Protein AF-A0A853GY63-F1 (afdb_monomer)

Solvent-accessible surface area (backbone atoms only — not comparable to full-atom values): 7794 Å² total; per-residue (Å²): 138,76,59,73,56,54,58,47,48,74,72,64,63,90,57,90,80,60,54,73,57,60,35,39,54,59,44,49,52,51,49,36,70,68,34,76,66,26,68,61,34,51,47,50,37,27,38,75,63,72,38,34,68,47,50,48,25,16,29,36,94,58,78,58,50,86,54,49,40,70,58,48,45,68,47,55,35,71,65,54,41,45,54,45,10,65,67,42,74,45,52,50,68,61,46,31,52,51,42,34,69,43,48,42,59,49,44,31,68,73,18,81,78,46,44,76,68,68,73,82,69,63,87,56,62,67,63,56,54,55,55,60,63,70,74,75,122

Organism: NCBI:txid657015

Sequence (137 aa):
MGLLDSITSAMGGSDTQGSTQAGLLPALMELVNNYPGGLQGLMQKFQEAGLGGVAASWVSNGPNEAVTPGQLQSVLDDDMVSQLAQRSGQDNDTVLSTLSGLLPSLVDQATPEGEASLQSAQGGSLLGSLTGMLGKL

Structure (mmCIF, N/CA/C/O backbone):
data_AF-A0A853GY63-F1
#
_entry.id   AF-A0A853GY63-F1
#
loop_
_atom_site.group_PDB
_atom_site.id
_atom_site.type_symbol
_atom_site.label_atom_id
_atom_site.label_alt_id
_atom_site.label_comp_id
_atom_site.label_asym_id
_atom_site.label_entity_id
_atom_site.label_seq_id
_atom_site.pdbx_PDB_ins_code
_atom_site.Cartn_x
_atom_site.Cartn_y
_atom_site.Cartn_z
_atom_site.occupancy
_atom_site.B_iso_or_equiv
_atom_site.auth_seq_id
_atom_site.auth_comp_id
_atom_site.auth_asym_id
_atom_site.auth_atom_id
_atom_site.pdbx_PDB_model_num
ATOM 1 N N . MET A 1 1 ? -31.935 30.193 13.086 1.00 54.06 1 MET A N 1
ATOM 2 C CA . MET A 1 1 ? -31.557 29.680 11.755 1.00 54.06 1 MET A CA 1
ATOM 3 C C . MET A 1 1 ? -30.057 29.824 11.567 1.00 54.06 1 MET A C 1
ATOM 5 O O . MET A 1 1 ? -29.578 30.942 11.674 1.00 54.06 1 MET A O 1
ATOM 9 N N . GLY A 1 2 ? -29.354 28.732 11.249 1.00 63.31 2 GLY A N 1
ATOM 10 C CA . GLY A 1 2 ? -28.251 28.833 10.283 1.00 63.31 2 GLY A CA 1
ATOM 11 C C . GLY A 1 2 ? -26.802 28.804 10.769 1.00 63.31 2 GLY A C 1
ATOM 12 O O . GLY A 1 2 ? -26.015 29.573 10.243 1.00 63.31 2 GLY A O 1
ATOM 13 N N . LEU A 1 3 ? -26.418 27.912 11.691 1.00 69.44 3 LEU A N 1
ATOM 14 C CA . LEU A 1 3 ? -25.001 27.498 11.814 1.00 69.44 3 LEU A CA 1
ATOM 15 C C . LEU A 1 3 ? -24.855 25.969 11.891 1.00 69.44 3 LEU A C 1
ATOM 17 O O . LEU A 1 3 ? -24.034 25.393 11.187 1.00 69.44 3 LEU A O 1
ATOM 21 N N . LEU A 1 4 ? -25.734 25.295 12.642 1.00 62.03 4 LEU A N 1
ATOM 22 C CA . LEU A 1 4 ? -25.879 23.827 12.603 1.00 62.03 4 LEU A CA 1
ATOM 23 C C . LEU A 1 4 ? -26.382 23.319 11.241 1.00 62.03 4 LEU A C 1
ATOM 25 O O . LEU A 1 4 ? -26.006 22.237 10.799 1.00 62.03 4 LEU A O 1
ATOM 29 N N . ASP A 1 5 ? -27.181 24.135 10.555 1.00 64.94 5 ASP A N 1
ATOM 30 C CA . ASP A 1 5 ? -27.687 23.836 9.215 1.00 64.94 5 ASP A CA 1
ATOM 31 C C . ASP A 1 5 ? -26.583 23.946 8.153 1.00 64.94 5 ASP A C 1
ATOM 33 O O . ASP A 1 5 ? -26.533 23.142 7.235 1.00 64.94 5 ASP A O 1
ATOM 37 N N . SER A 1 6 ? -25.619 24.857 8.325 1.00 60.69 6 SER A N 1
ATOM 38 C CA . SER A 1 6 ? -24.505 25.032 7.385 1.00 60.69 6 SER A CA 1
ATOM 39 C C . SER A 1 6 ? -23.472 23.908 7.478 1.00 60.69 6 SER A C 1
ATOM 41 O O . SER A 1 6 ? -22.863 23.560 6.472 1.00 60.69 6 SER A O 1
ATOM 43 N N . ILE A 1 7 ? -23.298 23.299 8.656 1.00 63.19 7 ILE A N 1
ATOM 44 C CA . ILE A 1 7 ? -22.387 22.157 8.829 1.00 63.19 7 ILE A CA 1
ATOM 45 C C . ILE A 1 7 ? -23.055 20.828 8.454 1.00 63.19 7 ILE A C 1
ATOM 47 O O . ILE A 1 7 ? -22.398 19.933 7.934 1.00 63.19 7 ILE A O 1
ATOM 51 N N . THR A 1 8 ? -24.376 20.731 8.634 1.00 70.69 8 THR A N 1
ATOM 52 C CA . THR A 1 8 ? -25.172 19.589 8.161 1.00 70.69 8 THR A CA 1
ATOM 53 C C . THR A 1 8 ? -25.354 19.639 6.643 1.00 70.69 8 THR A C 1
ATOM 55 O O . THR A 1 8 ? -25.290 18.605 5.991 1.00 70.69 8 THR A O 1
ATOM 58 N N . SER A 1 9 ? -25.480 20.831 6.050 1.00 58.66 9 SER A N 1
ATOM 59 C CA . SER A 1 9 ? -25.557 21.016 4.593 1.00 58.66 9 SER A CA 1
ATOM 60 C C . SER A 1 9 ? -24.205 20.834 3.902 1.00 58.66 9 SER A C 1
ATOM 62 O O . SER A 1 9 ? -24.161 20.298 2.800 1.00 58.66 9 SER A O 1
ATOM 64 N N . ALA A 1 10 ? -23.094 21.186 4.560 1.00 60.56 10 ALA A N 1
ATOM 65 C CA . ALA A 1 10 ? -21.748 20.864 4.073 1.00 60.56 10 ALA A CA 1
ATOM 66 C C . ALA A 1 10 ? -21.414 19.362 4.160 1.00 60.56 10 ALA A C 1
ATOM 68 O O . ALA A 1 10 ? -20.445 18.914 3.558 1.00 60.56 10 ALA A O 1
ATOM 69 N N . MET A 1 11 ? -22.221 18.582 4.885 1.00 63.06 11 MET A N 1
ATOM 70 C CA . MET A 1 11 ? -22.051 17.135 5.045 1.00 63.06 11 MET A CA 1
ATOM 71 C C . MET A 1 11 ? -23.203 16.319 4.429 1.00 63.06 11 MET A C 1
ATOM 73 O O . MET A 1 11 ? -23.152 15.094 4.410 1.00 63.06 11 MET A O 1
ATOM 77 N N . GLY A 1 12 ? -24.228 16.990 3.895 1.00 60.78 12 GLY A N 1
ATOM 78 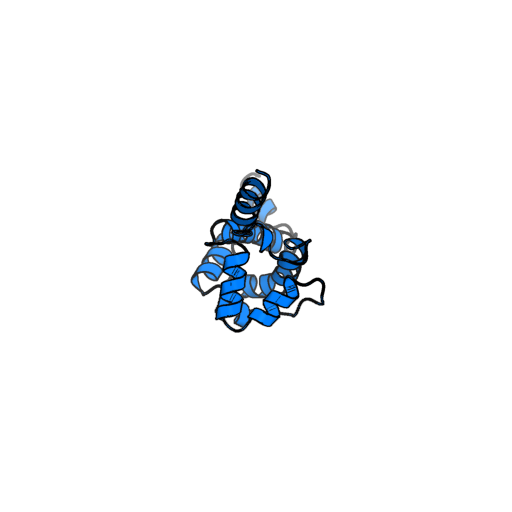C CA . GLY A 1 12 ? -25.443 16.383 3.340 1.00 60.78 12 GLY A CA 1
ATOM 79 C C . GLY A 1 12 ? -25.713 16.711 1.868 1.00 60.78 12 GLY A C 1
ATOM 80 O O . GLY A 1 12 ? -26.748 16.309 1.344 1.00 60.78 12 GLY A O 1
ATOM 81 N N . GLY A 1 13 ? -24.816 17.436 1.195 1.00 49.69 13 GLY A N 1
ATOM 82 C CA . GLY A 1 13 ? -24.934 17.802 -0.216 1.00 49.69 13 GLY A CA 1
ATOM 83 C C . GLY A 1 13 ? -23.984 17.004 -1.106 1.00 49.69 13 GLY A C 1
ATOM 84 O O . GLY A 1 13 ? -22.870 17.437 -1.352 1.00 49.69 13 GLY A O 1
ATOM 85 N N . SER A 1 14 ? -24.438 15.843 -1.569 1.00 49.88 14 SER A N 1
ATOM 86 C CA . SER A 1 14 ? -24.266 15.357 -2.947 1.00 49.88 14 SER A CA 1
ATOM 87 C C . SER A 1 14 ? -22.951 15.655 -3.696 1.00 49.88 14 SER A C 1
ATOM 89 O O . SER A 1 14 ? -22.996 16.161 -4.808 1.00 49.88 14 SER A O 1
ATOM 91 N N . ASP A 1 15 ? -21.809 15.238 -3.151 1.00 43.03 15 ASP A N 1
ATOM 92 C CA . ASP A 1 15 ? -20.563 14.994 -3.906 1.00 43.03 15 ASP A CA 1
ATOM 93 C C . ASP A 1 15 ? -19.889 13.706 -3.385 1.00 43.03 15 ASP A C 1
ATOM 95 O O . ASP A 1 15 ? -18.700 13.631 -3.062 1.00 43.03 15 ASP A O 1
ATOM 99 N N . THR A 1 16 ? -20.687 12.645 -3.255 1.00 50.34 16 THR A N 1
ATOM 100 C CA . THR A 1 16 ? -20.298 11.330 -2.707 1.00 50.34 16 THR A CA 1
ATOM 101 C C . THR A 1 16 ? -19.513 10.463 -3.705 1.00 50.34 16 THR A C 1
ATOM 103 O O . THR A 1 16 ? -19.627 9.240 -3.705 1.00 50.34 16 THR A O 1
ATOM 106 N N . GLN A 1 17 ? -18.717 11.075 -4.585 1.00 47.06 17 GLN A N 1
ATOM 107 C CA . GLN A 1 17 ? -17.819 10.344 -5.491 1.00 47.06 17 GLN A CA 1
ATOM 108 C C . GLN A 1 17 ? -16.409 10.956 -5.588 1.00 47.06 17 GLN A C 1
ATOM 110 O O . GLN A 1 17 ? -15.528 10.357 -6.193 1.00 47.06 17 GLN A O 1
ATOM 115 N N . GLY A 1 18 ? -16.166 12.106 -4.941 1.00 49.62 18 GLY A N 1
ATOM 116 C CA . GLY A 1 18 ? -14.836 12.727 -4.839 1.00 49.62 18 GLY A CA 1
ATOM 117 C C . GLY A 1 18 ? -14.227 12.709 -3.432 1.00 49.62 18 GLY A C 1
ATOM 118 O O . GLY A 1 18 ? -13.021 12.870 -3.284 1.00 49.62 18 GLY A O 1
ATOM 119 N N . SER A 1 19 ? -15.030 12.487 -2.389 1.00 52.38 19 SER A N 1
ATOM 120 C CA . SER A 1 19 ? -14.608 12.559 -0.979 1.00 52.38 19 SER A CA 1
ATOM 121 C C . SER A 1 19 ? -14.105 11.223 -0.417 1.00 52.38 19 SER A C 1
ATOM 123 O O . SER A 1 19 ? -13.215 11.213 0.432 1.00 52.38 19 SER A O 1
ATOM 125 N N . THR A 1 20 ? -14.585 10.091 -0.940 1.00 53.34 20 THR A N 1
ATOM 126 C CA . THR A 1 20 ? -14.093 8.756 -0.560 1.00 53.34 20 THR A CA 1
ATOM 127 C C . THR A 1 20 ? -12.658 8.512 -1.031 1.00 53.34 20 THR A C 1
ATOM 129 O O . THR A 1 20 ? -11.857 7.922 -0.310 1.00 53.34 20 THR A O 1
ATOM 132 N N . GLN A 1 21 ? -12.302 9.037 -2.203 1.00 55.62 21 GLN A N 1
ATOM 133 C CA . GLN A 1 21 ? -10.952 8.953 -2.762 1.00 55.62 21 GLN A CA 1
ATOM 134 C C . GLN A 1 21 ? -10.008 10.025 -2.196 1.00 55.62 21 GLN A C 1
ATOM 136 O O . GLN A 1 21 ? -8.826 9.753 -1.980 1.00 55.62 21 GLN A O 1
ATOM 141 N N . ALA A 1 22 ? -10.527 11.223 -1.896 1.00 60.81 22 ALA A N 1
ATOM 142 C CA . ALA A 1 22 ? -9.730 12.333 -1.371 1.00 60.81 22 ALA A CA 1
ATOM 143 C C . ALA A 1 22 ? -9.205 12.102 0.055 1.00 60.81 22 ALA A C 1
ATOM 145 O O . ALA A 1 22 ? -8.157 12.644 0.393 1.00 60.81 22 ALA A O 1
ATOM 146 N N . GLY A 1 23 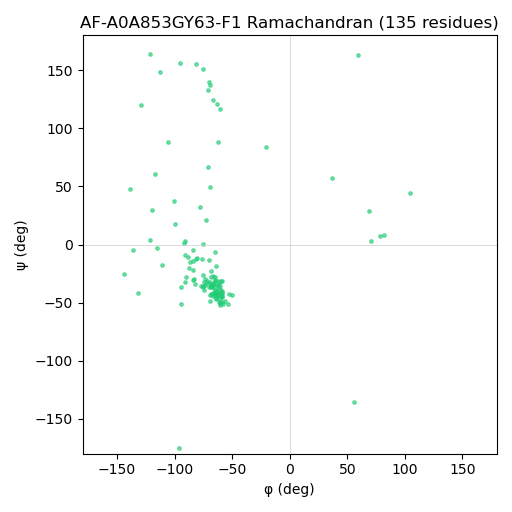? -9.892 11.303 0.882 1.00 70.94 23 GLY A N 1
ATOM 147 C CA . GLY A 1 23 ? -9.419 10.942 2.226 1.00 70.94 23 GLY A CA 1
ATOM 148 C C . GLY A 1 23 ? -8.427 9.774 2.243 1.00 70.94 23 GLY A C 1
ATOM 149 O O . GLY A 1 23 ? -7.534 9.725 3.087 1.00 70.94 23 GLY A O 1
ATOM 150 N N . LEU A 1 24 ? -8.540 8.850 1.284 1.00 76.88 24 LEU A N 1
ATOM 151 C CA . LEU A 1 24 ? -7.672 7.674 1.205 1.00 76.88 24 LEU A CA 1
ATOM 152 C C . LEU A 1 24 ? -6.267 8.010 0.714 1.00 76.88 24 LEU A C 1
ATOM 154 O O . LEU A 1 24 ? -5.299 7.477 1.245 1.00 76.88 24 LEU A O 1
ATOM 158 N N . LEU A 1 25 ? -6.138 8.907 -0.263 1.00 79.44 25 LEU A N 1
ATOM 159 C CA . LEU A 1 25 ? -4.837 9.290 -0.811 1.00 79.44 25 LEU A CA 1
ATOM 160 C C . LEU A 1 25 ? -3.859 9.869 0.238 1.00 79.44 25 LEU A C 1
ATOM 162 O O . LEU A 1 25 ? -2.730 9.380 0.310 1.00 79.44 25 LEU A O 1
ATOM 166 N N . PRO A 1 26 ? -4.238 10.845 1.089 1.00 80.75 26 PRO A N 1
ATOM 167 C CA . PRO A 1 26 ? -3.356 11.325 2.152 1.00 80.75 26 PRO A CA 1
ATOM 168 C C . PRO A 1 26 ? -3.105 10.254 3.223 1.00 80.75 26 PRO A C 1
ATOM 170 O O . PRO A 1 26 ? -1.988 10.156 3.729 1.00 80.75 26 PRO A O 1
ATOM 173 N N . ALA A 1 27 ? -4.095 9.405 3.526 1.00 82.38 27 ALA A N 1
ATOM 174 C CA . ALA A 1 27 ? -3.921 8.288 4.453 1.00 82.38 27 ALA A CA 1
ATOM 175 C C . ALA A 1 27 ? -2.877 7.279 3.952 1.00 82.38 27 ALA A C 1
ATOM 177 O O . ALA A 1 27 ? -2.010 6.866 4.720 1.00 82.38 27 ALA A O 1
ATOM 178 N N . LEU A 1 28 ? -2.931 6.945 2.661 1.00 79.25 28 LEU A N 1
ATOM 179 C CA . LEU A 1 28 ? -1.970 6.096 1.960 1.00 79.25 28 LEU A CA 1
ATOM 180 C C . LEU A 1 28 ? -0.581 6.716 1.924 1.00 79.25 28 LEU A C 1
ATOM 182 O O . LEU A 1 28 ? 0.390 6.029 2.222 1.00 79.25 28 LEU A O 1
ATOM 186 N N . MET A 1 29 ? -0.472 8.004 1.588 1.00 80.50 29 MET A N 1
ATOM 187 C CA . MET A 1 29 ? 0.819 8.692 1.587 1.00 80.50 29 MET A CA 1
ATOM 188 C C . MET A 1 29 ? 1.461 8.654 2.969 1.00 80.50 29 MET A C 1
ATOM 190 O O . MET A 1 29 ? 2.643 8.339 3.078 1.00 80.50 29 MET A O 1
ATOM 194 N N . GLU A 1 30 ? 0.713 8.931 4.032 1.00 83.69 30 GLU A N 1
ATOM 195 C CA . GLU A 1 30 ? 1.259 8.837 5.384 1.00 83.69 30 GLU A CA 1
ATOM 196 C C . GLU A 1 30 ? 1.582 7.404 5.806 1.00 83.69 30 GLU A C 1
ATOM 198 O O . GLU A 1 30 ? 2.590 7.209 6.483 1.00 83.69 30 GLU A O 1
ATOM 203 N N . LEU A 1 31 ? 0.773 6.417 5.409 1.00 82.44 31 LEU A N 1
ATOM 204 C CA . LEU A 1 31 ? 1.048 5.004 5.671 1.00 82.44 31 LEU A CA 1
ATOM 205 C C . LEU A 1 31 ? 2.367 4.592 5.021 1.00 82.44 31 LEU A C 1
ATOM 207 O O . LEU A 1 31 ? 3.232 4.053 5.697 1.00 82.44 31 LEU A O 1
ATOM 211 N N . VAL A 1 32 ? 2.545 4.901 3.734 1.00 81.62 32 VAL A N 1
ATOM 212 C CA . VAL A 1 32 ? 3.780 4.618 2.996 1.00 81.62 32 VAL A CA 1
ATOM 213 C C . VAL A 1 32 ? 4.959 5.378 3.605 1.00 81.62 32 VAL A C 1
ATOM 215 O O . VAL A 1 32 ? 6.018 4.792 3.770 1.00 81.62 32 VAL A O 1
ATOM 218 N N . ASN A 1 33 ? 4.796 6.644 4.001 1.00 80.88 33 ASN A N 1
ATOM 219 C CA . ASN A 1 33 ? 5.870 7.403 4.657 1.00 80.88 33 ASN A CA 1
ATOM 220 C C . ASN A 1 33 ? 6.246 6.849 6.043 1.00 80.88 33 ASN A C 1
ATOM 222 O O . ASN A 1 33 ? 7.411 6.922 6.426 1.00 80.88 33 ASN A O 1
ATOM 226 N N . ASN A 1 34 ? 5.286 6.305 6.796 1.00 82.12 34 ASN A N 1
ATOM 227 C CA . ASN A 1 34 ? 5.539 5.669 8.093 1.00 82.12 34 ASN A CA 1
ATOM 228 C C . ASN A 1 34 ? 5.975 4.203 7.964 1.00 82.12 34 ASN A C 1
ATOM 230 O O . ASN A 1 34 ? 6.461 3.628 8.939 1.00 82.12 34 ASN A O 1
ATOM 234 N N . TYR A 1 35 ? 5.805 3.584 6.794 1.00 82.12 35 TYR A N 1
ATOM 235 C CA . TYR A 1 35 ? 6.155 2.187 6.600 1.00 82.12 35 TYR A CA 1
ATOM 236 C C . TYR A 1 35 ? 7.679 2.008 6.591 1.00 82.12 35 TYR A C 1
ATOM 238 O O . TYR A 1 35 ? 8.382 2.752 5.897 1.00 82.12 35 TYR A O 1
ATOM 246 N N . PRO A 1 36 ? 8.231 1.023 7.320 1.00 77.31 36 PRO A N 1
ATOM 247 C CA . PRO A 1 36 ? 9.663 0.753 7.300 1.00 77.31 36 PRO A CA 1
ATOM 248 C C . PRO A 1 36 ? 10.117 0.386 5.880 1.00 77.31 36 PRO A C 1
ATOM 250 O O . PRO A 1 36 ? 9.691 -0.614 5.312 1.00 77.31 36 PRO A O 1
ATOM 253 N N . GLY A 1 37 ? 10.984 1.217 5.294 1.00 77.81 37 GLY A N 1
ATOM 254 C CA . GLY A 1 37 ? 11.427 1.062 3.902 1.00 77.81 37 GLY A CA 1
ATOM 255 C C . GLY A 1 37 ? 10.461 1.635 2.857 1.00 77.81 37 GLY A C 1
ATOM 256 O O . GLY A 1 37 ? 10.673 1.433 1.662 1.00 77.81 37 GLY A O 1
ATOM 257 N N . GLY A 1 38 ? 9.417 2.352 3.275 1.00 85.00 38 GLY A N 1
ATOM 258 C CA . GLY A 1 38 ? 8.475 3.036 2.396 1.00 85.00 38 GLY A CA 1
ATOM 259 C C . GLY A 1 38 ? 7.807 2.116 1.377 1.00 85.00 38 GLY A C 1
ATOM 260 O O . GLY A 1 38 ? 7.410 0.992 1.689 1.00 85.00 38 GLY A O 1
ATOM 261 N N . LEU A 1 39 ? 7.730 2.579 0.126 1.00 81.12 39 LEU A N 1
ATOM 262 C CA . LEU A 1 39 ? 7.197 1.795 -0.992 1.00 81.12 39 LEU A CA 1
ATOM 263 C C . LEU A 1 39 ? 8.020 0.517 -1.239 1.00 81.12 39 LEU A C 1
ATOM 265 O O . LEU A 1 39 ? 7.451 -0.519 -1.565 1.00 81.12 39 LEU A O 1
ATOM 269 N N . GLN A 1 40 ? 9.337 0.542 -1.005 1.00 81.50 40 GLN A N 1
ATOM 270 C CA . GLN A 1 40 ? 10.203 -0.634 -1.153 1.00 81.50 40 GLN A CA 1
ATOM 271 C C . GLN A 1 40 ? 9.875 -1.721 -0.121 1.00 81.50 40 GLN A C 1
ATOM 273 O O . GLN A 1 40 ? 9.825 -2.902 -0.459 1.00 81.50 40 GLN A O 1
ATOM 278 N N . GLY A 1 41 ? 9.622 -1.324 1.129 1.00 86.12 41 GLY A N 1
ATOM 279 C CA . GLY A 1 41 ? 9.188 -2.240 2.183 1.00 86.12 41 GLY A CA 1
ATOM 280 C C . GLY A 1 41 ? 7.811 -2.830 1.884 1.00 86.12 41 GLY A C 1
ATOM 281 O O . GLY A 1 41 ? 7.585 -4.020 2.092 1.00 86.12 41 GLY A O 1
ATOM 282 N N . LEU A 1 42 ? 6.898 -2.019 1.342 1.00 84.56 42 LEU A N 1
ATOM 283 C CA . LEU A 1 42 ? 5.586 -2.494 0.908 1.00 84.56 42 LEU A CA 1
ATOM 284 C C . LEU A 1 42 ? 5.729 -3.560 -0.190 1.00 84.56 42 LEU A C 1
ATOM 286 O O . LEU A 1 42 ? 5.140 -4.632 -0.096 1.00 84.56 42 LEU A O 1
ATOM 290 N N . MET A 1 43 ? 6.571 -3.295 -1.193 1.00 84.19 43 MET A N 1
ATOM 291 C CA . MET A 1 43 ? 6.886 -4.227 -2.280 1.00 84.19 43 MET A CA 1
ATOM 292 C C . MET A 1 43 ? 7.497 -5.538 -1.770 1.00 84.19 43 MET A C 1
ATOM 294 O O . MET A 1 43 ? 7.120 -6.611 -2.244 1.00 84.19 43 MET A O 1
ATOM 298 N N . GLN A 1 44 ? 8.393 -5.473 -0.779 1.00 86.88 44 GLN A N 1
ATOM 299 C CA . GLN A 1 44 ? 8.914 -6.669 -0.108 1.00 86.88 44 GLN A CA 1
ATOM 300 C C . GLN A 1 44 ? 7.785 -7.473 0.532 1.00 86.88 44 GLN A C 1
ATOM 302 O O . GLN A 1 44 ? 7.727 -8.684 0.348 1.0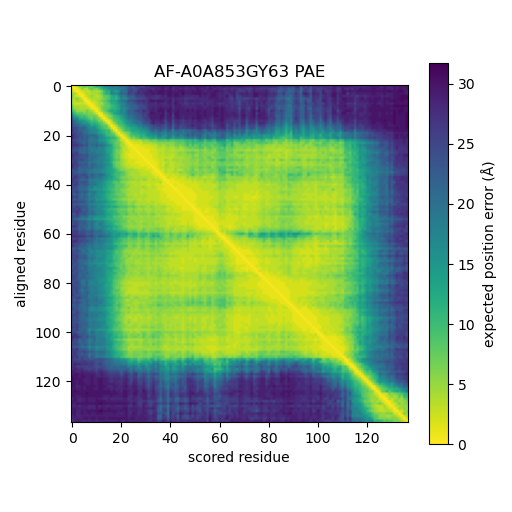0 86.88 44 GLN A O 1
ATOM 307 N N . LYS A 1 45 ? 6.827 -6.811 1.181 1.00 87.38 45 LYS A N 1
ATOM 308 C CA . LYS A 1 45 ? 5.671 -7.491 1.764 1.00 87.38 45 LYS A CA 1
ATOM 309 C C . LYS A 1 45 ? 4.760 -8.151 0.734 1.00 87.38 45 LYS A C 1
ATOM 311 O O . LYS A 1 45 ? 4.307 -9.275 0.948 1.00 87.38 45 LYS A O 1
ATOM 316 N N . PHE A 1 46 ? 4.535 -7.508 -0.411 1.00 89.00 46 PHE A N 1
ATOM 317 C CA . PHE A 1 46 ? 3.862 -8.161 -1.537 1.00 89.00 46 PHE A CA 1
ATOM 318 C C . PHE A 1 46 ? 4.629 -9.406 -1.999 1.00 89.00 46 PHE A C 1
ATOM 320 O O . PHE A 1 46 ? 4.018 -10.436 -2.284 1.00 89.00 46 PHE A O 1
ATOM 327 N N . GLN A 1 47 ? 5.961 -9.342 -2.039 1.00 88.38 47 GLN A N 1
ATOM 328 C CA . GLN A 1 47 ? 6.804 -10.482 -2.384 1.00 88.38 47 GLN A CA 1
ATOM 329 C C . GLN A 1 47 ? 6.712 -11.615 -1.350 1.00 88.38 47 GLN A C 1
ATOM 331 O O . GLN A 1 47 ? 6.571 -12.773 -1.746 1.00 88.38 47 GLN A O 1
ATOM 336 N N . GLU A 1 48 ? 6.718 -11.298 -0.054 1.00 89.19 48 GLU A N 1
ATOM 337 C CA . GLU A 1 48 ? 6.550 -12.263 1.043 1.00 89.19 48 GLU A CA 1
ATOM 338 C C . GLU A 1 48 ? 5.178 -12.950 1.016 1.00 89.19 48 GLU A C 1
ATOM 340 O O . GLU A 1 48 ? 5.081 -14.147 1.281 1.00 89.19 48 GLU A O 1
ATOM 345 N N . ALA 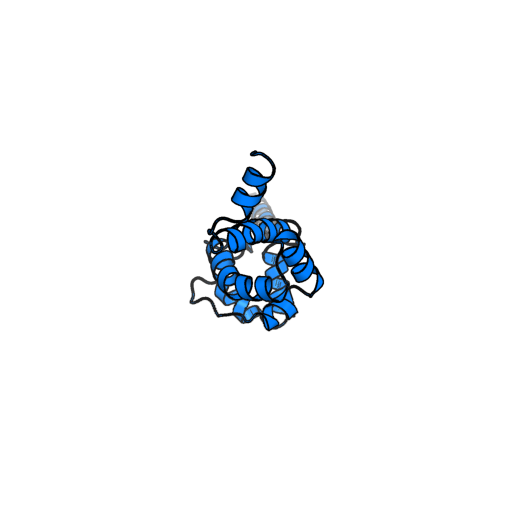A 1 49 ? 4.127 -12.230 0.617 1.00 88.44 49 ALA A N 1
ATOM 346 C CA . ALA A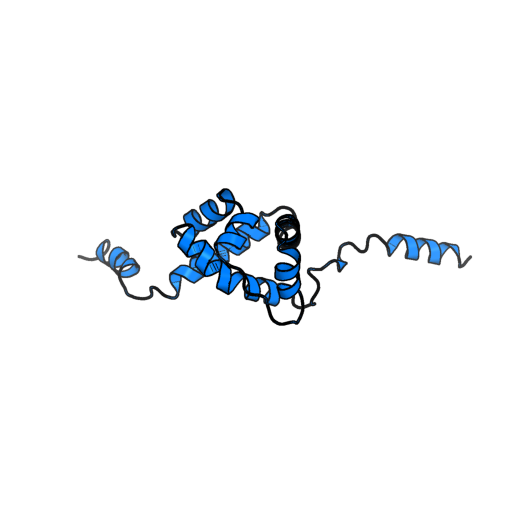 1 49 ? 2.783 -12.780 0.436 1.00 88.44 49 ALA A CA 1
ATOM 347 C C . ALA A 1 49 ? 2.620 -13.629 -0.844 1.00 88.44 49 ALA A C 1
ATOM 349 O O . ALA A 1 49 ? 1.523 -14.105 -1.136 1.00 88.44 49 ALA A O 1
ATOM 350 N N . GLY A 1 50 ? 3.680 -13.800 -1.645 1.00 88.62 50 GLY A N 1
ATOM 351 C CA . GLY A 1 50 ? 3.630 -14.517 -2.925 1.00 88.62 50 GLY A CA 1
ATOM 352 C C . GLY A 1 50 ? 3.034 -13.706 -4.083 1.00 88.62 50 GLY A C 1
ATOM 353 O O . GLY A 1 50 ? 2.855 -14.237 -5.177 1.00 88.62 50 GLY A O 1
ATOM 354 N N . LEU A 1 51 ? 2.773 -12.414 -3.874 1.00 89.75 51 LEU A N 1
ATOM 355 C CA . LEU A 1 51 ? 2.250 -11.464 -4.864 1.00 89.75 51 LEU A CA 1
ATOM 356 C C . LEU A 1 51 ? 3.356 -10.593 -5.478 1.00 89.75 51 LEU A C 1
ATOM 358 O O . LEU A 1 51 ? 3.081 -9.563 -6.089 1.00 89.75 51 LEU A O 1
ATOM 362 N N . GLY A 1 52 ? 4.619 -11.009 -5.353 1.00 86.88 52 GLY A N 1
ATOM 363 C CA . GLY A 1 52 ? 5.764 -10.270 -5.889 1.00 86.88 52 GLY A CA 1
ATOM 364 C C . GLY A 1 52 ? 5.706 -10.061 -7.405 1.00 86.88 52 GLY A C 1
ATOM 365 O O . GLY A 1 52 ? 6.157 -9.028 -7.878 1.00 86.88 52 GLY A O 1
ATOM 366 N N . GLY A 1 53 ? 5.113 -10.992 -8.163 1.00 87.38 53 GLY A N 1
ATOM 367 C CA . GLY A 1 53 ? 4.907 -10.832 -9.610 1.00 87.38 53 GLY A CA 1
ATOM 368 C C . GLY A 1 53 ? 3.910 -9.719 -9.948 1.00 87.38 53 GLY A C 1
ATOM 369 O O . GLY A 1 53 ? 4.201 -8.871 -10.786 1.00 87.38 53 GLY A O 1
ATOM 370 N N . VAL A 1 54 ? 2.792 -9.669 -9.216 1.00 88.25 54 VAL A N 1
ATOM 371 C CA . VAL A 1 54 ? 1.772 -8.616 -9.336 1.00 88.25 54 VAL A CA 1
ATOM 372 C C . VAL A 1 54 ? 2.386 -7.261 -8.995 1.00 88.25 54 VAL A C 1
ATOM 374 O O . VAL A 1 54 ? 2.296 -6.323 -9.779 1.00 88.25 54 VAL A O 1
ATOM 377 N N . ALA A 1 55 ? 3.096 -7.173 -7.871 1.00 86.75 55 ALA A N 1
ATOM 378 C CA . ALA A 1 55 ? 3.744 -5.940 -7.450 1.00 86.75 55 ALA A CA 1
ATOM 379 C C . ALA A 1 55 ? 4.842 -5.492 -8.432 1.00 86.75 55 ALA A C 1
ATOM 381 O O . ALA A 1 55 ? 4.922 -4.317 -8.782 1.00 86.75 55 ALA A O 1
ATOM 382 N N . ALA A 1 56 ? 5.654 -6.425 -8.941 1.00 86.00 56 ALA A N 1
ATOM 383 C CA . ALA A 1 56 ? 6.662 -6.138 -9.961 1.00 86.00 56 ALA A CA 1
ATOM 384 C C . ALA A 1 56 ? 6.045 -5.635 -11.274 1.00 86.00 56 ALA A C 1
ATOM 386 O O . ALA A 1 56 ? 6.666 -4.811 -11.942 1.00 86.00 56 ALA A O 1
ATOM 387 N N . SER A 1 57 ? 4.834 -6.082 -11.628 1.00 88.44 57 SER A N 1
ATOM 388 C CA . SER A 1 57 ? 4.120 -5.565 -12.802 1.00 88.44 57 SER A CA 1
ATOM 389 C C . SER A 1 57 ? 3.815 -4.072 -12.679 1.00 88.44 57 SER A C 1
ATOM 391 O O . SER A 1 57 ? 3.920 -3.375 -13.677 1.00 88.44 57 SER A O 1
ATOM 393 N N . TRP A 1 58 ? 3.528 -3.589 -11.462 1.00 87.38 58 TRP A N 1
ATOM 394 C CA . TRP A 1 58 ? 3.209 -2.183 -11.186 1.00 87.38 58 TRP A CA 1
ATOM 395 C C . TRP A 1 58 ? 4.421 -1.268 -11.212 1.00 87.38 58 TRP A C 1
ATOM 397 O O . TRP A 1 58 ? 4.283 -0.074 -11.419 1.00 87.38 58 TRP A O 1
ATOM 407 N N . VAL A 1 59 ? 5.599 -1.822 -10.931 1.00 84.25 59 VAL A N 1
ATOM 408 C CA . VAL A 1 59 ? 6.867 -1.087 -11.001 1.00 84.25 59 VAL A CA 1
ATOM 409 C C . VAL A 1 59 ? 7.452 -1.149 -12.409 1.00 84.25 59 VAL A C 1
ATOM 411 O O . VAL A 1 59 ? 8.289 -0.333 -12.772 1.00 84.25 59 VAL A O 1
ATOM 414 N N . SER A 1 60 ? 7.041 -2.123 -13.219 1.00 80.38 60 SER A N 1
ATOM 415 C CA . SER A 1 60 ? 7.472 -2.233 -14.606 1.00 80.38 60 SER A CA 1
ATOM 416 C C . SER A 1 60 ? 6.654 -1.303 -15.502 1.00 80.38 60 SER A C 1
ATOM 418 O O . SER A 1 60 ? 5.490 -1.048 -15.244 1.00 80.38 60 SER A O 1
ATOM 420 N N . ASN A 1 61 ? 7.209 -0.896 -16.646 1.00 72.06 61 ASN A N 1
ATOM 421 C CA . ASN A 1 61 ? 6.489 -0.125 -17.676 1.00 72.06 61 ASN A CA 1
ATOM 422 C C . ASN A 1 61 ? 5.455 -0.975 -18.465 1.00 72.06 61 ASN A C 1
ATOM 424 O O . ASN A 1 61 ? 5.141 -0.685 -19.622 1.00 72.06 61 ASN A O 1
ATOM 428 N N . GLY A 1 62 ? 5.013 -2.097 -17.894 1.00 75.44 62 GLY A N 1
ATOM 429 C CA . GLY A 1 62 ? 4.117 -3.069 -18.514 1.00 75.44 62 GLY A CA 1
ATOM 430 C C . GLY A 1 62 ? 2.651 -2.856 -18.123 1.00 75.44 62 GLY A C 1
ATOM 431 O O . GLY A 1 62 ? 2.310 -1.890 -17.450 1.00 75.44 62 GLY A O 1
ATOM 432 N N . PRO A 1 63 ? 1.741 -3.749 -18.547 1.00 81.31 63 PRO A N 1
ATOM 433 C CA . PRO A 1 63 ? 0.372 -3.725 -18.051 1.00 81.31 63 PRO A CA 1
ATOM 434 C C . PRO A 1 63 ? 0.342 -4.078 -16.558 1.00 81.31 63 PRO A C 1
ATOM 436 O O . PRO A 1 63 ? 0.784 -5.158 -16.168 1.00 81.31 63 PRO A O 1
ATOM 439 N N . ASN A 1 64 ? -0.234 -3.190 -15.748 1.00 85.75 64 ASN A N 1
ATOM 440 C CA . ASN A 1 64 ? -0.440 -3.431 -14.324 1.00 85.75 64 ASN A CA 1
ATOM 441 C C . ASN A 1 64 ? -1.393 -4.610 -14.113 1.00 85.75 64 ASN A C 1
ATOM 443 O O . ASN A 1 64 ? -2.546 -4.577 -14.557 1.00 85.75 64 ASN A O 1
ATOM 447 N N . GLU A 1 65 ? -0.927 -5.643 -13.415 1.00 88.12 65 GLU A N 1
ATOM 448 C CA . GLU A 1 65 ? -1.773 -6.769 -13.040 1.00 88.12 65 GLU A CA 1
ATOM 449 C C . GLU A 1 65 ? -2.803 -6.319 -11.997 1.00 88.12 65 GLU A C 1
ATOM 451 O O . GLU A 1 65 ? -2.496 -5.568 -11.066 1.00 88.12 65 GLU A O 1
ATOM 456 N N . ALA A 1 66 ? -4.047 -6.770 -12.152 1.00 87.06 66 ALA A N 1
ATOM 457 C CA . ALA A 1 66 ? -5.092 -6.475 -11.185 1.00 87.06 66 ALA A CA 1
ATOM 458 C C . ALA A 1 66 ? -4.831 -7.240 -9.881 1.00 87.06 66 ALA A C 1
ATOM 460 O O . ALA A 1 66 ? -4.474 -8.417 -9.897 1.00 87.06 66 ALA A O 1
ATOM 461 N N . VAL A 1 67 ? -5.075 -6.587 -8.749 1.00 89.94 67 VAL A N 1
ATOM 462 C CA . VAL A 1 67 ? -5.058 -7.221 -7.427 1.00 89.94 67 VAL A CA 1
ATOM 463 C C . VAL A 1 67 ? -6.461 -7.228 -6.855 1.00 89.94 67 VAL A C 1
ATOM 465 O O . VAL A 1 67 ? -7.262 -6.343 -7.134 1.00 89.94 67 VAL A O 1
ATOM 468 N N . THR A 1 68 ? -6.776 -8.242 -6.060 1.00 90.94 68 THR A N 1
ATOM 469 C CA . THR A 1 68 ? -8.077 -8.361 -5.397 1.00 90.94 68 THR A CA 1
ATOM 470 C C . THR A 1 68 ? -8.046 -7.806 -3.965 1.00 90.94 68 THR A C 1
ATOM 472 O O . THR A 1 68 ? -6.991 -7.812 -3.325 1.00 90.94 68 THR A O 1
ATOM 475 N N . PRO A 1 69 ? -9.197 -7.389 -3.404 1.00 88.19 69 PRO A N 1
ATOM 476 C CA . PRO A 1 69 ? -9.303 -6.946 -2.009 1.00 88.19 69 PRO A CA 1
ATOM 477 C C . PRO A 1 69 ? -8.733 -7.959 -1.002 1.00 88.19 69 PRO A C 1
ATOM 479 O O . PRO A 1 69 ? -7.985 -7.588 -0.103 1.00 88.19 69 PRO A O 1
ATOM 482 N N . GLY A 1 70 ? -9.009 -9.256 -1.191 1.00 87.62 70 GLY A N 1
ATOM 483 C CA . GLY A 1 70 ? -8.501 -10.313 -0.306 1.00 87.62 70 GLY A CA 1
ATOM 484 C C . GLY A 1 70 ? -6.983 -10.522 -0.401 1.00 87.62 70 GLY A C 1
ATOM 485 O O . GLY A 1 70 ? -6.326 -10.800 0.603 1.00 87.62 70 GLY A O 1
ATOM 486 N N . GLN A 1 71 ? -6.403 -10.333 -1.591 1.00 89.38 71 GLN A N 1
ATOM 487 C CA . GLN A 1 71 ? -4.948 -10.335 -1.774 1.00 89.38 71 GLN A CA 1
ATOM 488 C C . GLN A 1 71 ? -4.298 -9.141 -1.068 1.00 89.38 71 GLN A C 1
ATOM 490 O O . GLN A 1 71 ? -3.292 -9.317 -0.388 1.00 89.38 71 GLN A O 1
ATOM 495 N N . LEU A 1 72 ? -4.899 -7.951 -1.164 1.00 88.44 72 LEU A N 1
ATOM 496 C CA . LEU A 1 72 ? -4.420 -6.766 -0.450 1.00 88.44 72 LEU A CA 1
ATOM 497 C C . LEU A 1 72 ? -4.485 -6.935 1.068 1.00 88.44 72 LEU A C 1
ATOM 499 O O . LEU A 1 72 ? -3.516 -6.606 1.747 1.00 88.44 72 LEU A O 1
ATOM 503 N N . GLN A 1 73 ? -5.579 -7.489 1.595 1.00 88.19 73 GLN A N 1
ATOM 504 C CA . GLN A 1 73 ? -5.716 -7.757 3.029 1.00 88.19 73 GLN A CA 1
ATOM 505 C C . GLN A 1 73 ? -4.635 -8.722 3.534 1.00 88.19 73 GLN A C 1
ATOM 507 O O . GLN A 1 73 ? -4.121 -8.553 4.634 1.00 88.19 73 GLN A O 1
ATOM 512 N N . SER A 1 74 ? -4.247 -9.698 2.707 1.00 87.94 74 SER A N 1
ATOM 513 C CA . SER A 1 74 ? -3.183 -10.655 3.042 1.00 87.94 74 SER A CA 1
ATOM 514 C C . SER A 1 74 ? -1.790 -10.014 3.103 1.00 87.94 74 SER A C 1
ATOM 516 O O . SER A 1 74 ? -0.899 -10.557 3.748 1.00 87.94 74 SER A O 1
ATOM 518 N N . VAL A 1 75 ? -1.586 -8.878 2.428 1.00 87.75 75 VAL A N 1
ATOM 519 C CA . VAL A 1 75 ? -0.299 -8.163 2.384 1.00 87.75 75 VAL A CA 1
ATOM 520 C C . VAL A 1 75 ? -0.228 -7.074 3.445 1.00 87.75 75 VAL A C 1
ATOM 522 O O . VAL A 1 75 ? 0.750 -6.992 4.182 1.00 87.75 75 VAL A O 1
ATOM 525 N N . LEU A 1 76 ? -1.251 -6.220 3.490 1.00 84.44 76 LEU A N 1
ATOM 526 C CA . LEU A 1 76 ? -1.314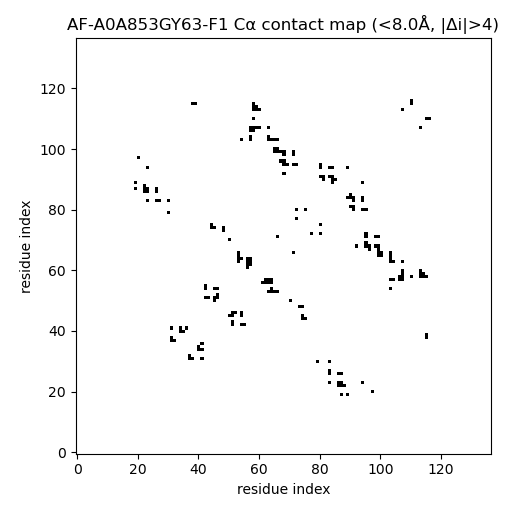 -5.053 4.368 1.00 84.44 76 LEU A CA 1
ATOM 527 C C . LEU A 1 76 ? -1.640 -5.435 5.821 1.00 84.44 76 LEU A C 1
ATOM 529 O O . LEU A 1 76 ? -1.474 -4.612 6.708 1.00 84.44 76 LEU A O 1
ATOM 533 N N . ASP A 1 77 ? -2.075 -6.671 6.071 1.00 85.31 77 ASP A N 1
ATOM 534 C CA . ASP A 1 77 ? -2.644 -7.122 7.343 1.00 85.31 77 ASP A CA 1
ATOM 535 C C . ASP A 1 77 ? -3.894 -6.332 7.768 1.00 85.31 77 ASP A C 1
ATOM 537 O O . ASP A 1 77 ? -4.189 -5.228 7.311 1.00 85.31 77 ASP A O 1
A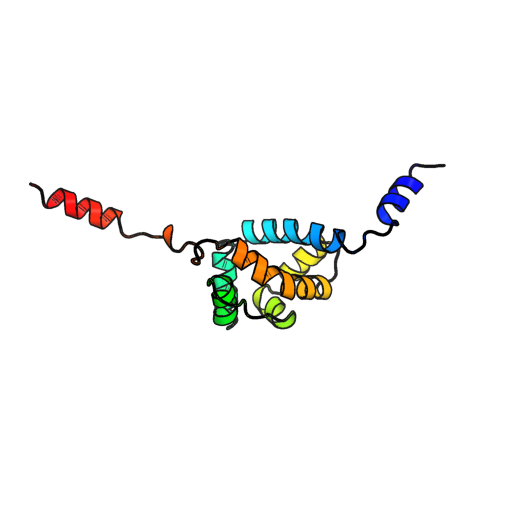TOM 541 N N . ASP A 1 78 ? -4.653 -6.905 8.699 1.00 86.75 78 ASP A N 1
ATOM 542 C CA . ASP A 1 78 ? -5.899 -6.302 9.182 1.00 86.75 78 ASP A CA 1
ATOM 543 C C . ASP A 1 78 ? -5.672 -4.971 9.925 1.00 86.75 78 ASP A C 1
ATOM 545 O O . ASP A 1 78 ? -6.520 -4.079 9.898 1.00 86.75 78 ASP A O 1
ATOM 549 N N . ASP A 1 79 ? -4.497 -4.809 10.542 1.00 87.44 79 ASP A N 1
ATOM 550 C CA . ASP A 1 79 ? -4.136 -3.616 11.309 1.00 87.44 79 ASP A CA 1
ATOM 551 C C . ASP A 1 79 ? -3.937 -2.387 10.408 1.00 87.44 79 ASP A C 1
ATOM 553 O O . ASP A 1 79 ? -4.554 -1.347 10.648 1.00 87.44 79 ASP A O 1
ATOM 557 N N . MET A 1 80 ? -3.160 -2.495 9.319 1.00 85.50 80 MET A N 1
ATOM 558 C CA . MET A 1 80 ? -2.952 -1.350 8.418 1.00 85.50 80 MET A CA 1
ATOM 559 C C . MET A 1 80 ? -4.238 -0.997 7.672 1.00 85.50 80 MET A C 1
ATOM 561 O O . MET A 1 80 ? -4.527 0.184 7.462 1.00 85.50 80 MET A O 1
ATOM 565 N N . VAL A 1 81 ? -5.028 -2.006 7.294 1.00 88.56 81 VAL A N 1
ATOM 566 C CA . VAL A 1 81 ? -6.333 -1.795 6.655 1.00 88.56 81 VAL A CA 1
ATOM 567 C C . VAL A 1 81 ? -7.275 -1.072 7.620 1.00 88.56 81 VAL A C 1
ATOM 569 O O . VAL A 1 81 ? -7.865 -0.063 7.234 1.00 88.56 81 VAL A O 1
ATOM 572 N N . SER A 1 82 ? -7.317 -1.490 8.889 1.00 89.12 82 SER A N 1
ATOM 573 C CA . SER A 1 82 ? -8.105 -0.828 9.936 1.00 89.12 82 SER A CA 1
ATOM 574 C C . SER A 1 82 ? -7.662 0.611 10.191 1.00 89.12 82 SER A C 1
ATOM 576 O O . SER A 1 82 ? -8.509 1.492 10.346 1.00 89.12 82 SER A O 1
ATOM 578 N N . GLN A 1 83 ? -6.359 0.896 10.173 1.00 87.44 83 GLN A N 1
ATOM 579 C CA . GLN A 1 83 ? -5.857 2.268 10.288 1.00 87.44 83 GLN A CA 1
ATOM 580 C C . GLN A 1 83 ? -6.299 3.140 9.103 1.00 87.44 83 GLN A C 1
ATOM 582 O O . GLN A 1 83 ? -6.749 4.272 9.298 1.00 87.44 83 GLN A O 1
ATOM 587 N N . LEU A 1 84 ? -6.219 2.623 7.872 1.00 85.94 84 LEU A N 1
ATOM 588 C CA . LEU A 1 84 ? -6.686 3.335 6.678 1.00 85.94 84 LEU A CA 1
ATOM 589 C C . LEU A 1 84 ? -8.203 3.564 6.702 1.00 85.94 84 LEU A C 1
ATOM 591 O O . LEU A 1 84 ? -8.663 4.657 6.367 1.00 85.94 84 LEU A O 1
ATOM 595 N N . ALA A 1 85 ? -8.972 2.564 7.123 1.00 87.62 85 ALA A N 1
ATOM 596 C CA . ALA A 1 85 ? -10.416 2.636 7.320 1.00 87.62 85 ALA A CA 1
ATOM 597 C C . ALA A 1 85 ? -10.792 3.731 8.328 1.00 87.62 85 ALA A C 1
ATOM 599 O O . ALA A 1 85 ? -11.540 4.654 8.002 1.00 87.62 85 ALA A O 1
ATOM 600 N N . GLN A 1 86 ? -10.168 3.724 9.509 1.00 87.31 86 GLN A N 1
ATOM 601 C CA . GLN A 1 86 ? -10.371 4.752 10.533 1.00 87.31 86 GLN A CA 1
ATOM 602 C C . GLN A 1 86 ? -10.025 6.156 10.033 1.00 87.31 86 GLN A C 1
ATOM 604 O O . GLN A 1 86 ? -10.746 7.112 10.319 1.00 87.31 86 GLN A O 1
ATOM 609 N N . ARG A 1 87 ? -8.935 6.290 9.272 1.00 83.06 87 ARG A N 1
ATOM 610 C CA . ARG A 1 87 ? -8.464 7.591 8.790 1.00 83.06 87 ARG A CA 1
ATOM 611 C C . ARG A 1 87 ? -9.294 8.146 7.636 1.00 83.06 87 ARG A C 1
ATOM 613 O O . ARG A 1 87 ? -9.486 9.355 7.546 1.00 83.06 87 ARG A O 1
ATOM 620 N N . SER A 1 88 ? -9.767 7.269 6.756 1.00 82.25 88 SER A N 1
ATOM 621 C CA . SER A 1 88 ? -10.648 7.626 5.639 1.00 82.25 88 SER A CA 1
ATOM 622 C C . SER A 1 88 ? -12.117 7.751 6.049 1.00 82.25 88 SER A C 1
ATOM 624 O O . SER A 1 88 ? -12.912 8.282 5.274 1.00 82.25 88 SER A O 1
ATOM 626 N N . GLY A 1 89 ? -12.477 7.290 7.252 1.00 83.19 89 GLY A N 1
ATOM 627 C CA . GLY A 1 89 ? -13.860 7.229 7.721 1.00 83.19 89 GLY A CA 1
ATOM 628 C C . GLY A 1 89 ? -14.694 6.187 6.971 1.00 83.19 89 GLY A C 1
ATOM 629 O O . GLY A 1 89 ? -15.896 6.383 6.805 1.00 83.19 89 GLY A O 1
ATOM 630 N N . GLN A 1 90 ? -14.058 5.122 6.475 1.00 85.19 90 GLN A N 1
ATOM 631 C CA . GLN A 1 90 ? -14.678 4.058 5.681 1.00 85.19 90 GLN A CA 1
ATOM 632 C C . GLN A 1 90 ? -14.507 2.699 6.347 1.00 85.19 90 GLN A C 1
ATOM 634 O O . GLN A 1 90 ? -13.652 2.520 7.207 1.00 85.19 90 GLN A O 1
ATOM 639 N N . ASP A 1 91 ? -15.292 1.721 5.908 1.00 89.38 91 ASP A N 1
ATOM 640 C CA . ASP A 1 91 ? -15.111 0.322 6.284 1.00 89.38 91 ASP A CA 1
ATOM 641 C C . ASP A 1 91 ? -13.919 -0.322 5.561 1.00 89.38 91 ASP A C 1
ATOM 643 O O . ASP A 1 91 ? -13.608 0.016 4.415 1.00 89.38 91 ASP A O 1
ATOM 647 N N . ASN A 1 92 ? -13.305 -1.318 6.207 1.00 88.06 92 ASN A N 1
ATOM 648 C CA . ASN A 1 92 ? -12.163 -2.078 5.682 1.00 88.06 92 ASN A CA 1
ATOM 649 C C . ASN A 1 92 ? -12.400 -2.615 4.259 1.00 88.06 92 ASN A C 1
ATOM 651 O O . ASN A 1 92 ? -11.526 -2.498 3.405 1.00 88.06 92 ASN A O 1
ATOM 655 N N . ASP A 1 93 ? -13.590 -3.156 3.980 1.00 88.62 93 ASP A N 1
ATOM 656 C CA . ASP A 1 93 ? -13.943 -3.709 2.664 1.00 88.62 93 ASP A CA 1
ATOM 657 C C . ASP A 1 93 ? -13.965 -2.628 1.566 1.00 88.62 93 ASP A C 1
ATOM 659 O O . ASP A 1 93 ? -13.386 -2.802 0.492 1.00 88.62 93 ASP A O 1
ATOM 663 N N . THR A 1 94 ? -14.525 -1.454 1.877 1.00 88.38 94 THR A N 1
ATOM 664 C CA . THR A 1 94 ? -14.556 -0.292 0.974 1.00 88.38 94 THR A CA 1
ATOM 665 C C . THR A 1 94 ? -13.147 0.221 0.685 1.00 88.38 94 THR A C 1
ATOM 667 O O . THR A 1 94 ? -12.814 0.504 -0.472 1.00 88.38 94 THR A O 1
ATOM 670 N N . VAL A 1 95 ? -12.297 0.295 1.716 1.00 88.44 95 VAL A N 1
ATOM 671 C CA . VAL A 1 95 ? -10.888 0.677 1.568 1.00 88.44 95 VAL A CA 1
ATOM 672 C C . VAL A 1 95 ? -10.168 -0.314 0.664 1.00 88.44 95 VAL A C 1
ATOM 674 O O . VAL A 1 95 ? -9.572 0.097 -0.329 1.00 88.44 95 VAL A O 1
ATOM 677 N N . LEU A 1 96 ? -10.262 -1.614 0.947 1.00 89.12 96 LEU A N 1
ATOM 678 C CA . LEU A 1 96 ? -9.609 -2.658 0.157 1.00 89.12 96 LEU A CA 1
ATOM 679 C C . LEU A 1 96 ? -10.084 -2.661 -1.300 1.00 89.12 96 LEU A C 1
ATOM 681 O O . LEU A 1 96 ? -9.259 -2.740 -2.211 1.00 89.12 96 LEU A O 1
ATOM 685 N N . SER A 1 97 ? -11.390 -2.518 -1.536 1.00 89.12 97 SER A N 1
ATOM 686 C CA . SER A 1 97 ? -11.956 -2.404 -2.883 1.00 89.12 97 SER A CA 1
ATOM 687 C C . SER A 1 97 ? -11.396 -1.192 -3.623 1.00 89.12 97 SER A C 1
ATOM 689 O O . SER A 1 97 ? -10.996 -1.300 -4.782 1.00 89.12 97 SER A O 1
ATOM 691 N N . THR A 1 98 ? -11.308 -0.044 -2.959 1.00 86.44 98 THR A N 1
ATOM 692 C CA . THR A 1 98 ? -10.787 1.185 -3.568 1.00 86.44 98 THR A CA 1
ATOM 693 C C . THR A 1 98 ? -9.285 1.083 -3.854 1.00 86.44 98 THR A C 1
ATOM 695 O O . THR A 1 98 ? -8.830 1.433 -4.945 1.00 86.44 98 THR A O 1
ATOM 698 N N . LEU A 1 99 ? -8.511 0.531 -2.915 1.00 85.94 99 LEU A N 1
ATOM 699 C CA . LEU A 1 99 ? -7.082 0.266 -3.089 1.00 85.94 99 LEU A C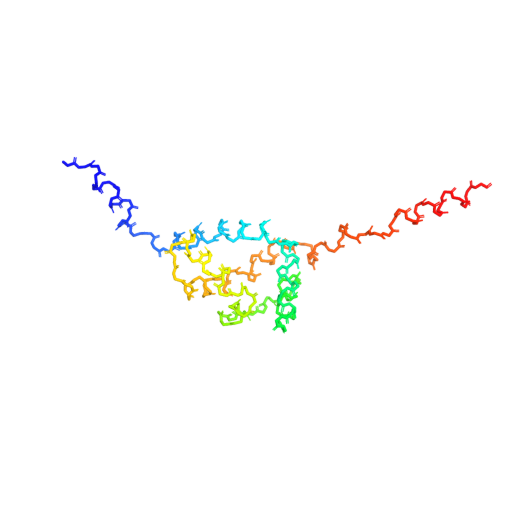A 1
ATOM 700 C C . LEU A 1 99 ? -6.813 -0.700 -4.237 1.00 85.94 99 LEU A C 1
ATOM 702 O O . LEU A 1 99 ? -5.869 -0.489 -4.989 1.00 85.94 99 LEU A O 1
ATOM 706 N N . SER A 1 100 ? -7.651 -1.720 -4.411 1.00 88.69 100 SER A N 1
ATOM 707 C CA . SER A 1 100 ? -7.467 -2.723 -5.462 1.00 88.69 100 SER A CA 1
ATOM 708 C C . SER A 1 100 ? -7.438 -2.128 -6.875 1.00 88.69 100 SER A C 1
ATOM 710 O O . SER A 1 100 ? -6.704 -2.613 -7.734 1.00 88.69 100 SER A O 1
ATOM 712 N N . GLY A 1 101 ? -8.166 -1.026 -7.091 1.00 85.50 101 GLY A N 1
ATOM 713 C CA . GLY A 1 101 ? -8.166 -0.290 -8.355 1.00 85.50 101 GLY A CA 1
ATOM 714 C C . GLY A 1 101 ? -7.132 0.836 -8.433 1.00 85.50 101 GLY A C 1
ATOM 715 O O . GLY A 1 101 ? -6.628 1.114 -9.517 1.00 85.50 101 GLY A O 1
ATOM 716 N N . LEU A 1 102 ? -6.810 1.497 -7.314 1.00 83.75 102 LEU A N 1
ATOM 717 C CA . LEU A 1 102 ? -5.947 2.689 -7.319 1.00 83.75 102 LEU A CA 1
ATOM 718 C C . LEU A 1 102 ? -4.474 2.397 -7.065 1.00 83.75 102 LEU A C 1
ATOM 720 O O . LEU A 1 102 ? -3.618 3.061 -7.642 1.00 83.75 102 LEU A O 1
ATOM 724 N N . LEU A 1 103 ? -4.176 1.437 -6.194 1.00 84.75 103 LEU A N 1
ATOM 725 C CA . LEU A 1 103 ? -2.817 1.126 -5.759 1.00 84.75 103 LEU A CA 1
ATOM 726 C C . LEU A 1 103 ? -1.903 0.746 -6.940 1.00 84.75 103 LEU A C 1
ATOM 728 O O . LEU A 1 103 ? -0.819 1.324 -7.005 1.00 84.75 103 LEU A O 1
ATOM 732 N N . PRO A 1 104 ? -2.325 -0.092 -7.915 1.00 85.75 104 PRO A N 1
ATOM 733 C CA . PRO A 1 104 ? -1.500 -0.413 -9.082 1.00 85.75 104 PRO A CA 1
ATOM 734 C C . PRO A 1 104 ? -1.062 0.832 -9.862 1.00 85.75 104 PRO A C 1
ATOM 736 O O . PRO A 1 104 ? 0.117 1.020 -10.136 1.00 85.75 104 PRO A O 1
ATOM 739 N N . SER A 1 105 ? -2.008 1.726 -10.168 1.00 82.94 105 SER A N 1
ATOM 740 C CA . SER A 1 105 ? -1.734 2.977 -10.886 1.00 82.94 105 SER A CA 1
ATOM 741 C C . SER A 1 105 ? -0.931 3.978 -10.057 1.00 82.94 105 SER A C 1
ATOM 743 O O . SER A 1 105 ? -0.160 4.754 -10.615 1.00 82.94 105 SER A O 1
ATOM 745 N N . LEU A 1 106 ? -1.112 3.987 -8.734 1.00 81.38 106 LEU A N 1
ATOM 746 C CA . LEU A 1 106 ? -0.364 4.863 -7.837 1.00 81.38 106 LEU A CA 1
ATOM 747 C C . LEU A 1 106 ? 1.110 4.451 -7.763 1.00 81.38 106 LEU A C 1
ATOM 749 O O . LEU A 1 106 ? 1.982 5.314 -7.793 1.00 81.38 106 LEU A O 1
ATOM 753 N N . VAL A 1 107 ? 1.379 3.145 -7.663 1.00 83.44 107 VAL A N 1
ATOM 754 C CA . VAL A 1 107 ? 2.741 2.594 -7.650 1.00 83.44 107 VAL A CA 1
ATOM 755 C C . VAL A 1 107 ? 3.430 2.866 -8.982 1.00 83.44 107 VAL A C 1
ATOM 757 O O . VAL A 1 107 ? 4.535 3.402 -8.965 1.00 83.44 107 VAL A O 1
ATOM 760 N N . ASP A 1 108 ? 2.755 2.607 -10.101 1.00 85.12 108 ASP A N 1
ATOM 761 C CA . ASP A 1 108 ? 3.239 2.915 -11.455 1.00 85.12 108 ASP A CA 1
ATOM 762 C C . ASP A 1 108 ? 3.638 4.395 -11.598 1.00 85.12 108 ASP A C 1
ATOM 764 O O . ASP A 1 108 ? 4.783 4.715 -11.916 1.00 85.12 108 ASP A O 1
ATOM 768 N N . GLN A 1 109 ? 2.759 5.327 -11.209 1.00 79.75 109 GLN A N 1
ATOM 769 C CA . GLN A 1 109 ? 3.075 6.763 -11.235 1.00 79.75 109 GLN A CA 1
ATOM 770 C C . GLN A 1 109 ? 4.192 7.168 -10.264 1.00 79.75 109 GLN A C 1
ATOM 772 O O . GLN A 1 109 ? 4.929 8.120 -10.531 1.00 79.75 109 GLN A O 1
ATOM 777 N N . ALA A 1 110 ? 4.314 6.479 -9.128 1.00 76.38 110 ALA A N 1
ATOM 778 C CA . ALA A 1 110 ? 5.362 6.716 -8.139 1.00 76.38 110 ALA A CA 1
ATOM 779 C C . ALA A 1 110 ? 6.706 6.063 -8.512 1.00 76.38 110 ALA A C 1
ATOM 781 O O . ALA A 1 110 ? 7.721 6.395 -7.896 1.00 76.38 110 ALA A O 1
ATOM 782 N N . THR A 1 111 ? 6.739 5.181 -9.519 1.00 71.69 111 THR A N 1
ATOM 783 C CA . THR A 1 111 ? 7.956 4.539 -10.049 1.00 71.69 111 THR A CA 1
ATOM 784 C C . THR A 1 111 ? 8.218 4.914 -11.514 1.00 71.69 111 THR A C 1
ATOM 786 O O . THR A 1 111 ? 8.337 4.047 -12.378 1.00 71.69 111 THR A O 1
ATOM 789 N N . PRO A 1 112 ? 8.411 6.217 -11.815 1.00 60.06 112 PRO A N 1
ATOM 790 C CA . PRO A 1 112 ? 8.574 6.706 -13.186 1.00 60.06 112 PRO A CA 1
ATOM 791 C C . PRO A 1 112 ? 9.826 6.173 -13.901 1.00 60.06 112 PRO A C 1
ATOM 793 O O . PRO A 1 112 ? 9.901 6.242 -15.124 1.00 60.06 112 PRO A O 1
ATOM 796 N N . GLU A 1 113 ? 10.816 5.652 -13.170 1.00 61.56 113 GLU A N 1
ATOM 797 C CA . GLU A 1 113 ? 12.033 5.079 -13.760 1.00 61.56 113 GLU A CA 1
ATOM 798 C C . GLU A 1 113 ? 11.933 3.566 -14.023 1.00 61.56 113 GLU A C 1
ATOM 800 O O . GLU A 1 113 ? 12.894 2.969 -14.501 1.00 61.56 113 GLU A O 1
ATOM 805 N N . GLY A 1 114 ? 10.799 2.913 -13.738 1.00 54.31 114 GLY A N 1
ATOM 806 C CA . GLY A 1 114 ? 10.667 1.458 -13.904 1.00 54.31 114 GLY A CA 1
ATOM 807 C C . GLY A 1 114 ? 11.474 0.630 -12.889 1.00 54.31 114 GLY A C 1
ATOM 808 O O . GLY A 1 114 ? 11.516 -0.598 -12.947 1.00 54.31 114 GLY A O 1
ATOM 809 N N . GLU A 1 115 ? 12.131 1.317 -11.958 1.00 57.84 115 GLU A N 1
ATOM 810 C CA . GLU A 1 115 ? 12.837 0.772 -10.817 1.00 57.84 115 GLU A CA 1
ATOM 811 C C . GLU A 1 115 ? 12.339 1.542 -9.592 1.00 57.84 115 GLU A C 1
ATOM 813 O O . GLU A 1 115 ? 12.486 2.762 -9.510 1.00 57.84 115 GLU A O 1
ATOM 818 N N . ALA A 1 116 ? 11.752 0.844 -8.615 1.00 54.97 116 ALA A N 1
ATOM 819 C CA . ALA A 1 116 ? 11.647 1.358 -7.253 1.00 54.97 116 ALA A CA 1
ATOM 820 C C . ALA A 1 116 ? 13.082 1.538 -6.761 1.00 54.97 116 ALA A C 1
ATOM 822 O O . ALA A 1 116 ? 13.680 0.574 -6.293 1.00 54.97 116 ALA A O 1
ATOM 823 N N . SER A 1 117 ? 13.650 2.714 -7.035 1.00 43.72 117 SER A N 1
ATOM 824 C CA . SER A 1 117 ? 15.067 3.067 -6.988 1.00 43.72 117 SER A CA 1
ATOM 825 C C . SER A 1 117 ? 15.921 2.127 -6.126 1.00 43.72 117 SER A C 1
ATOM 827 O O . SER A 1 117 ? 16.269 2.445 -4.990 1.00 43.72 117 SER A O 1
ATOM 829 N N . LEU A 1 118 ? 16.347 1.003 -6.715 1.00 46.91 118 LEU A N 1
ATOM 830 C CA . LEU A 1 118 ? 17.472 0.196 -6.233 1.00 46.91 118 LEU A CA 1
ATOM 831 C C . LEU A 1 118 ? 18.788 0.993 -6.341 1.00 46.91 118 LEU A C 1
ATOM 833 O O . LEU A 1 118 ? 19.828 0.593 -5.821 1.00 46.91 118 LEU A O 1
ATOM 837 N N . GLN A 1 119 ? 18.731 2.179 -6.947 1.00 46.50 119 GLN A N 1
ATOM 838 C CA . GLN A 1 119 ? 19.872 3.001 -7.304 1.00 46.50 119 GLN A CA 1
ATOM 839 C C . GLN A 1 119 ? 20.420 3.895 -6.178 1.00 46.50 119 GLN A C 1
ATOM 841 O O . GLN A 1 119 ? 21.481 4.489 -6.372 1.00 46.50 119 GLN A O 1
ATOM 846 N N . SER A 1 120 ? 19.806 3.956 -4.986 1.00 44.72 120 SER A N 1
ATOM 847 C CA . SER A 1 120 ? 20.457 4.577 -3.811 1.00 44.72 120 SER A CA 1
ATOM 848 C C . SER A 1 120 ? 21.259 3.585 -2.956 1.00 44.72 120 SER A C 1
ATOM 850 O O . SER A 1 120 ? 22.075 4.001 -2.135 1.00 44.72 120 SER A O 1
ATOM 852 N N . ALA A 1 121 ? 21.141 2.280 -3.231 1.00 47.84 121 ALA A N 1
ATOM 853 C CA . ALA A 1 121 ? 22.009 1.239 -2.688 1.00 47.84 121 ALA A CA 1
ATOM 854 C C . ALA A 1 121 ? 23.086 0.803 -3.700 1.00 47.84 121 ALA A C 1
ATOM 856 O O . ALA A 1 121 ? 23.494 -0.355 -3.736 1.00 47.84 121 ALA A O 1
ATOM 857 N N . GLN A 1 122 ? 23.640 1.740 -4.478 1.00 46.34 122 GLN A N 1
ATOM 858 C CA . GLN A 1 122 ? 24.985 1.566 -5.038 1.00 46.34 122 GLN A CA 1
ATOM 859 C C . GLN A 1 122 ? 26.030 1.695 -3.920 1.00 46.34 122 GLN A C 1
ATOM 861 O O . GLN A 1 122 ? 26.877 2.591 -3.905 1.00 46.34 122 GLN A O 1
ATOM 866 N N . GLY A 1 123 ? 26.011 0.740 -2.993 1.00 53.69 123 GLY A N 1
ATOM 867 C CA . GLY A 1 123 ? 27.117 0.423 -2.095 1.00 53.69 123 GLY A CA 1
ATOM 868 C C . GLY A 1 123 ? 28.290 -0.217 -2.848 1.00 53.69 123 GLY A C 1
ATOM 869 O O . GLY A 1 123 ? 28.772 -1.268 -2.444 1.00 53.69 123 GLY A O 1
ATOM 870 N N . GLY A 1 124 ? 28.736 0.386 -3.958 1.00 58.19 124 GLY A N 1
ATOM 871 C CA . GLY A 1 124 ? 29.779 -0.179 -4.826 1.00 58.19 124 GLY A CA 1
ATOM 872 C C . GLY A 1 124 ? 30.738 0.830 -5.466 1.00 58.19 124 GLY A C 1
ATOM 873 O O . GLY A 1 124 ? 31.891 0.491 -5.724 1.00 58.19 124 GLY A O 1
ATOM 874 N N . SER A 1 125 ? 30.343 2.091 -5.659 1.00 59.16 125 SER A N 1
ATOM 875 C CA . SER A 1 125 ? 31.173 3.030 -6.441 1.00 59.16 125 SER A CA 1
ATOM 876 C C . SER A 1 125 ? 32.231 3.794 -5.634 1.00 59.16 125 SER A C 1
ATOM 878 O O . SER A 1 125 ? 33.148 4.368 -6.221 1.00 59.16 125 SER A O 1
ATOM 880 N N . LEU A 1 126 ? 32.198 3.751 -4.298 1.00 64.50 126 LEU A N 1
ATOM 881 C CA . LEU A 1 126 ? 33.283 4.303 -3.473 1.00 64.50 126 LEU A CA 1
ATOM 882 C C . LEU A 1 126 ? 34.511 3.384 -3.477 1.00 64.50 126 LEU A C 1
ATOM 884 O O . LEU A 1 126 ? 35.631 3.870 -3.573 1.00 64.50 126 LEU A O 1
ATOM 888 N N . LEU A 1 127 ? 34.321 2.061 -3.484 1.00 69.56 127 LEU A N 1
ATOM 889 C CA . LEU A 1 127 ? 35.438 1.115 -3.542 1.00 69.56 127 LEU A CA 1
ATOM 890 C C . LEU A 1 127 ? 36.132 1.136 -4.917 1.00 69.56 127 LEU A C 1
ATOM 892 O O . LEU A 1 127 ? 37.357 1.112 -4.979 1.00 69.56 127 LEU A O 1
ATOM 896 N N . GLY A 1 128 ? 35.370 1.306 -6.006 1.00 69.50 128 GLY A N 1
ATOM 897 C CA . GLY A 1 128 ? 35.928 1.499 -7.352 1.00 69.50 128 GLY A CA 1
ATOM 898 C C . GLY A 1 128 ? 36.703 2.815 -7.515 1.00 69.50 128 GLY A C 1
ATOM 899 O O . GLY A 1 128 ? 37.738 2.851 -8.182 1.00 69.50 128 GLY A O 1
ATOM 900 N N . SER A 1 129 ? 36.258 3.881 -6.843 1.00 72.44 129 SER A N 1
ATOM 901 C CA . SER A 1 129 ? 36.919 5.196 -6.878 1.00 72.44 129 SER A CA 1
ATOM 902 C C . SER A 1 129 ? 38.247 5.218 -6.104 1.00 72.44 129 SER A C 1
ATOM 904 O O . SER A 1 129 ? 39.184 5.907 -6.503 1.00 72.44 129 SER A O 1
ATOM 906 N N . LEU A 1 130 ? 38.369 4.421 -5.036 1.00 71.00 130 LEU A N 1
ATOM 907 C CA . LEU A 1 130 ? 39.598 4.293 -4.238 1.00 71.00 130 LEU A CA 1
ATOM 908 C C . LEU A 1 130 ? 40.653 3.419 -4.940 1.00 71.00 130 LEU A C 1
ATOM 910 O O . LEU A 1 130 ? 41.844 3.729 -4.899 1.00 71.00 130 LEU A O 1
ATOM 914 N N . THR A 1 131 ? 40.227 2.371 -5.651 1.00 80.62 131 THR A N 1
ATOM 915 C CA . THR A 1 131 ? 41.123 1.533 -6.467 1.00 80.62 131 THR A CA 1
ATOM 916 C C . THR A 1 131 ? 41.678 2.293 -7.678 1.00 80.62 131 THR A C 1
ATOM 918 O O . THR A 1 131 ? 42.849 2.128 -8.018 1.00 80.62 131 THR A O 1
ATOM 921 N N . GLY A 1 132 ? 40.887 3.185 -8.286 1.00 73.94 132 GLY A N 1
ATOM 922 C CA . GLY A 1 132 ? 41.340 4.034 -9.394 1.00 73.94 132 GLY A CA 1
ATOM 923 C C . GLY A 1 132 ? 42.408 5.067 -9.007 1.00 73.94 132 GLY A C 1
ATOM 924 O O . GLY A 1 132 ? 43.236 5.431 -9.840 1.00 73.94 132 GLY A O 1
ATOM 925 N N . MET A 1 133 ? 42.441 5.508 -7.744 1.00 73.38 133 MET A N 1
ATOM 926 C CA . MET A 1 133 ? 43.426 6.486 -7.266 1.00 73.38 133 MET A CA 1
ATOM 927 C C . MET A 1 133 ? 44.768 5.852 -6.867 1.00 73.38 133 MET A C 1
ATOM 929 O O . MET A 1 133 ? 45.793 6.529 -6.893 1.00 73.38 133 MET A O 1
ATOM 933 N N . LEU A 1 134 ? 44.784 4.549 -6.565 1.00 75.50 134 LEU A N 1
ATOM 934 C CA . LEU A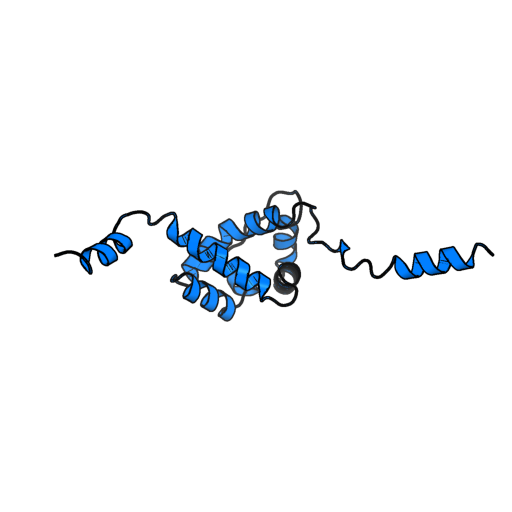 1 134 ? 46.001 3.809 -6.208 1.00 75.50 134 LEU A CA 1
ATOM 935 C C . LEU A 1 134 ? 46.755 3.249 -7.431 1.00 75.50 134 LEU A C 1
ATOM 937 O O . LEU A 1 134 ? 47.922 2.892 -7.317 1.00 75.50 134 LEU A O 1
ATOM 941 N N . GLY A 1 135 ? 46.114 3.208 -8.605 1.00 67.25 135 GLY A N 1
ATOM 942 C CA . GLY A 1 135 ? 46.719 2.764 -9.869 1.00 67.25 135 GLY A CA 1
ATOM 943 C C . GLY A 1 135 ? 47.369 3.867 -10.717 1.00 67.25 135 GLY A C 1
ATOM 944 O O . GLY A 1 135 ? 47.795 3.585 -11.834 1.00 67.25 135 GLY A O 1
ATOM 945 N N . LYS A 1 136 ? 47.406 5.121 -10.237 1.00 62.97 136 LYS A N 1
ATOM 946 C CA . LYS A 1 136 ? 47.970 6.279 -10.965 1.00 62.97 136 LYS A CA 1
ATOM 947 C C . LYS A 1 136 ? 49.152 6.945 -10.232 1.00 62.97 136 LYS A C 1
ATOM 949 O O . LYS A 1 136 ? 49.363 8.150 -10.369 1.00 62.97 136 LYS A O 1
ATOM 954 N N . LEU A 1 137 ? 49.905 6.159 -9.467 1.00 49.91 137 LEU A N 1
ATOM 955 C CA . LEU A 1 137 ? 51.283 6.457 -9.053 1.00 49.91 137 LEU A CA 1
ATOM 956 C C . LEU A 1 137 ? 52.238 5.683 -9.966 1.00 49.91 137 LEU A C 1
ATOM 958 O O . LEU A 1 137 ? 53.294 6.254 -10.307 1.00 49.91 137 LEU A O 1
#

Nearest PDB structures (foldseek):
  1z67-assembly1_A  TM=6.808E-01  e=6.136E-05  Shigella flexneri 2a str. 2457T
  1r63-assembly1_A  TM=3.249E-01  e=6.002E+00  Phage 434
  1pra-assembly1_A  TM=3.252E-01  e=7.376E+00  Phage 434

Mean predicted aligned error: 13.6 Å

Foldseek 3Di:
DDDVVVVVCVVPDDPVPPLLVVQLVVLLVVCQVPQDVRVVNLLVLCVVLVNNVQSLCLLAPHDRDFDALVSVCSRCPPVSLVSSCVRSVHDSSSSSRVCRPVVSVVSNVVNVVSDPPPPVPCPDVVVVVVVVVVVPD

Secondary structure (DSSP, 8-state):
--SHHHHHHHHHSS-TTTHHHHHHHHHHHHHHHHSTTHHHHHHHHHHHTT-HHHHHHHHTTSPPPP--HHHHHHHHHHHHHHHHHHHHTS-HHHHHHHHHHHHHHHHHHH-TTSSS-GGG--TTHHHHHHHHHHT--

Radius of gyration: 21.01 Å; Cα contacts (8 Å, |Δi|>4): 112; chains: 1; bounding box: 83×44×31 Å

pLDDT: mean 75.72, std 13.94, range [43.03, 90.94]

InterPro domains:
  IPR027405 YidB-like [G3DSA:1.10.10.690] (1-137)
  IPR027405 YidB-like [SSF140804] (17-120)
  IPR045372 YidB-like protein [PF20159] (12-116)